Protein AF-A0A659UG95-F1 (afdb_monomer_lite)

pLDDT: mean 84.25, std 15.29, range [36.56, 97.12]

Structure (mmCIF, N/CA/C/O backbone):
data_AF-A0A659UG95-F1
#
_entry.id   AF-A0A659UG95-F1
#
loop_
_atom_site.group_PDB
_atom_site.id
_atom_site.type_symbol
_atom_site.label_atom_id
_atom_site.label_alt_id
_atom_site.label_comp_id
_atom_site.label_asym_id
_atom_site.label_entity_id
_atom_site.label_seq_id
_atom_site.pdbx_PDB_ins_code
_atom_site.Cartn_x
_atom_site.Cartn_y
_atom_site.Cartn_z
_atom_site.occupancy
_atom_site.B_iso_or_equiv
_atom_site.auth_seq_id
_atom_site.auth_comp_id
_atom_site.auth_asym_id
_atom_site.auth_atom_id
_atom_site.pdbx_PDB_model_num
ATOM 1 N N . MET A 1 1 ? 8.103 40.500 -3.405 1.00 36.56 1 MET A N 1
ATOM 2 C CA . MET A 1 1 ? 8.116 39.809 -4.714 1.00 36.56 1 MET A CA 1
ATOM 3 C C . MET A 1 1 ? 8.374 38.326 -4.468 1.00 36.56 1 MET A C 1
ATOM 5 O O . MET A 1 1 ? 9.508 37.970 -4.185 1.00 36.56 1 MET A O 1
ATOM 9 N N . ALA A 1 2 ? 7.342 37.480 -4.478 1.00 40.56 2 ALA A N 1
ATOM 10 C CA . ALA A 1 2 ? 7.495 36.031 -4.322 1.00 40.56 2 ALA A CA 1
ATOM 11 C C . ALA A 1 2 ? 7.477 35.385 -5.715 1.00 40.56 2 ALA A C 1
ATOM 13 O O . ALA A 1 2 ? 6.537 35.595 -6.479 1.00 40.56 2 ALA A O 1
ATOM 14 N N . LYS A 1 3 ? 8.556 34.682 -6.075 1.00 41.78 3 LYS A N 1
ATOM 15 C CA . LYS A 1 3 ? 8.668 33.969 -7.352 1.00 41.78 3 LYS A CA 1
ATOM 16 C C . LYS A 1 3 ? 7.729 32.764 -7.315 1.00 41.78 3 LYS A C 1
ATOM 18 O O . LYS A 1 3 ? 7.787 31.979 -6.379 1.00 41.78 3 LYS A O 1
ATOM 23 N N . ALA A 1 4 ? 6.864 32.660 -8.318 1.00 49.22 4 ALA A N 1
ATOM 24 C CA . ALA A 1 4 ? 5.951 31.543 -8.483 1.00 49.22 4 ALA A CA 1
ATOM 25 C C . ALA A 1 4 ? 6.740 30.239 -8.677 1.00 49.22 4 ALA A C 1
ATOM 27 O O . ALA A 1 4 ? 7.556 30.136 -9.599 1.00 49.22 4 ALA A O 1
ATOM 28 N N . ASP A 1 5 ? 6.479 29.252 -7.820 1.00 51.31 5 ASP A N 1
ATOM 29 C CA . ASP A 1 5 ? 6.948 27.886 -8.008 1.00 51.31 5 ASP A CA 1
ATOM 30 C C . ASP A 1 5 ? 6.389 27.353 -9.327 1.00 51.31 5 ASP A C 1
ATOM 32 O O . ASP A 1 5 ? 5.181 27.208 -9.531 1.00 51.31 5 ASP A O 1
ATOM 36 N N . THR A 1 6 ? 7.289 27.103 -10.272 1.00 52.31 6 THR A N 1
ATOM 37 C CA . THR A 1 6 ? 6.943 26.528 -11.566 1.00 52.31 6 THR A CA 1
ATOM 38 C C . THR A 1 6 ? 6.541 25.077 -11.341 1.00 52.31 6 THR A C 1
ATOM 40 O O . THR A 1 6 ? 7.384 24.193 -11.189 1.00 52.31 6 THR A O 1
ATOM 43 N N . VAL A 1 7 ? 5.232 24.819 -11.322 1.00 58.44 7 VAL A N 1
ATOM 44 C CA . VAL A 1 7 ? 4.677 23.464 -11.337 1.00 58.44 7 VAL A CA 1
ATOM 45 C C . VAL A 1 7 ? 5.162 22.781 -12.618 1.00 58.44 7 VAL A C 1
ATOM 47 O O . VAL A 1 7 ? 4.641 23.018 -13.709 1.00 58.44 7 VAL A O 1
ATOM 50 N N . LYS A 1 8 ? 6.214 21.961 -12.508 1.00 66.25 8 LYS A N 1
ATOM 51 C CA . LYS A 1 8 ? 6.735 21.170 -13.627 1.00 66.25 8 LYS A CA 1
ATOM 52 C C . LYS A 1 8 ? 5.613 20.264 -14.135 1.00 66.25 8 LYS A C 1
ATOM 54 O O . LYS A 1 8 ? 5.160 19.372 -13.419 1.00 66.25 8 LYS A O 1
ATOM 59 N N . LYS A 1 9 ? 5.162 20.490 -15.374 1.00 57.25 9 LYS A N 1
ATOM 60 C CA . LYS A 1 9 ? 4.212 19.599 -16.054 1.00 57.25 9 LYS A CA 1
ATOM 61 C C . LYS A 1 9 ? 4.793 18.184 -16.075 1.00 57.25 9 LYS A C 1
ATOM 63 O O . LYS A 1 9 ? 5.921 17.985 -16.526 1.00 57.25 9 LYS A O 1
ATOM 68 N N . ARG A 1 10 ? 4.021 17.211 -15.580 1.00 60.28 10 ARG A N 1
ATOM 69 C CA . ARG A 1 10 ? 4.372 15.787 -15.663 1.00 60.28 10 ARG A CA 1
ATOM 70 C C . ARG A 1 10 ? 4.545 15.422 -17.138 1.00 60.28 10 ARG A C 1
ATOM 72 O O . ARG A 1 10 ? 3.676 15.733 -17.951 1.00 60.28 10 ARG A O 1
ATOM 79 N N . ALA A 1 11 ? 5.680 14.812 -17.472 1.00 64.06 11 ALA A N 1
ATOM 80 C CA . ALA A 1 11 ? 5.939 14.331 -18.822 1.00 64.06 11 ALA A CA 1
ATOM 81 C C . ALA A 1 11 ? 4.840 13.335 -19.241 1.00 64.06 11 ALA A C 1
ATOM 83 O O . ALA A 1 11 ? 4.337 12.600 -18.385 1.00 64.06 11 ALA A O 1
ATOM 84 N N . PRO A 1 12 ? 4.450 13.304 -20.527 1.00 53.19 12 PRO A N 1
ATOM 85 C CA . PRO A 1 12 ? 3.458 12.355 -21.005 1.00 53.19 12 PRO A CA 1
ATOM 86 C C . PRO A 1 12 ? 3.956 10.931 -20.748 1.00 53.19 12 PRO A C 1
ATOM 88 O O . PRO A 1 12 ? 4.993 10.513 -21.265 1.00 53.19 12 PRO A O 1
ATOM 91 N N . VAL A 1 13 ? 3.216 10.192 -19.921 1.00 62.03 13 VAL A N 1
ATOM 92 C CA . VAL A 1 13 ? 3.474 8.777 -19.664 1.00 62.03 13 VAL A CA 1
ATOM 93 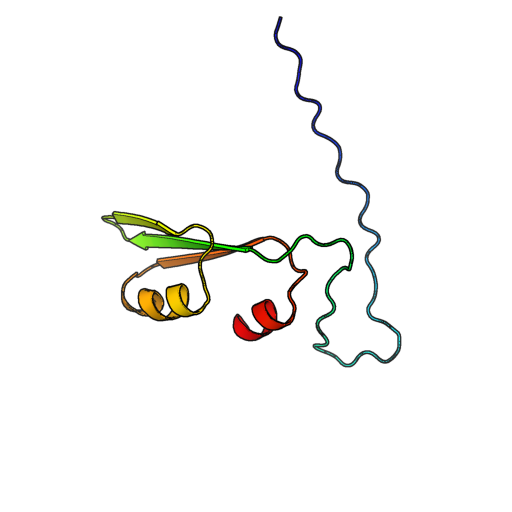C C . VAL A 1 13 ? 3.177 8.036 -20.963 1.00 62.03 13 VAL A C 1
ATOM 95 O O . VAL A 1 13 ? 2.021 7.933 -21.372 1.00 62.03 13 VAL A O 1
ATOM 98 N N . LYS A 1 14 ? 4.213 7.522 -21.638 1.00 58.41 14 LYS A N 1
ATOM 99 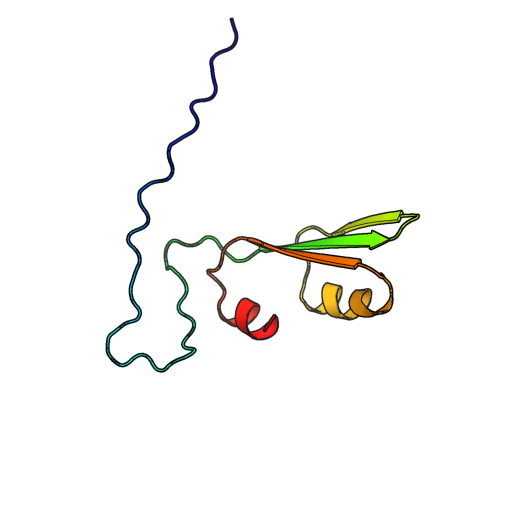C CA . LYS A 1 14 ? 4.007 6.472 -22.640 1.00 58.41 14 LYS A CA 1
ATOM 100 C C . LYS A 1 14 ? 3.408 5.292 -21.887 1.00 58.41 14 LYS A C 1
ATOM 102 O O . LYS A 1 14 ? 4.110 4.660 -21.103 1.00 58.41 14 LYS A O 1
ATOM 107 N N . THR A 1 15 ? 2.126 5.014 -22.095 1.00 58.44 15 THR A N 1
ATOM 108 C CA . THR A 1 15 ? 1.481 3.805 -21.584 1.00 58.44 15 THR A CA 1
ATOM 109 C C . THR A 1 15 ? 2.216 2.599 -22.161 1.00 58.44 15 THR A C 1
ATOM 111 O O . THR A 1 15 ? 2.036 2.224 -23.321 1.00 58.44 15 THR A O 1
ATOM 114 N N . ARG A 1 16 ? 3.134 2.029 -21.371 1.00 64.75 16 ARG A N 1
ATOM 115 C CA . ARG A 1 16 ? 3.834 0.799 -21.729 1.00 64.75 16 ARG A CA 1
ATOM 116 C C . ARG A 1 16 ? 2.817 -0.326 -21.672 1.00 64.75 16 ARG A C 1
ATOM 118 O O . ARG A 1 16 ? 2.234 -0.597 -20.627 1.00 64.75 16 ARG A O 1
ATOM 125 N N . ARG A 1 17 ? 2.570 -0.938 -22.826 1.00 70.81 17 ARG A N 1
ATOM 126 C CA . ARG A 1 17 ? 1.769 -2.155 -22.906 1.00 70.81 17 ARG A CA 1
ATOM 127 C C . ARG A 1 17 ? 2.597 -3.311 -22.339 1.00 70.81 17 ARG A C 1
ATOM 129 O O . ARG A 1 17 ? 3.818 -3.300 -22.527 1.00 70.81 17 ARG A O 1
ATOM 136 N N . PRO A 1 18 ? 1.962 -4.295 -21.687 1.00 75.50 18 PRO A N 1
ATOM 137 C CA . PRO A 1 18 ? 2.622 -5.555 -21.380 1.00 75.50 18 PRO A CA 1
ATOM 138 C C . PRO A 1 18 ? 3.269 -6.141 -22.647 1.00 75.50 18 PRO A C 1
ATOM 140 O O . PRO A 1 18 ? 2.749 -5.922 -23.750 1.00 75.50 18 PRO A O 1
ATOM 143 N N . PRO A 1 19 ? 4.402 -6.853 -22.525 1.00 81.12 19 PRO A N 1
ATOM 144 C CA . PRO A 1 19 ? 5.018 -7.519 -23.659 1.00 81.12 19 PRO A CA 1
ATOM 145 C C . PRO A 1 19 ? 4.040 -8.527 -24.270 1.00 81.12 19 PRO A C 1
ATOM 147 O O . PRO A 1 19 ? 3.155 -9.062 -23.598 1.00 81.12 19 PRO A O 1
ATOM 150 N N . VAL A 1 20 ? 4.197 -8.776 -25.570 1.00 84.50 20 VAL A N 1
ATOM 151 C CA . VAL A 1 20 ? 3.377 -9.759 -26.284 1.00 84.50 20 VAL A CA 1
ATOM 152 C C . VAL A 1 20 ? 3.506 -11.129 -25.611 1.00 84.50 20 VAL A C 1
ATOM 154 O O . VAL A 1 20 ? 4.606 -11.551 -25.266 1.00 84.50 20 VAL A O 1
ATOM 157 N N . GLY A 1 21 ? 2.378 -11.803 -25.386 1.00 87.62 21 GLY A N 1
ATOM 158 C CA . GLY A 1 21 ? 2.348 -13.092 -24.687 1.00 87.62 21 GL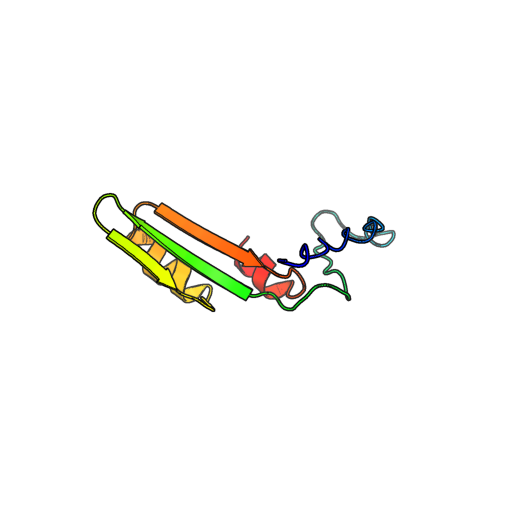Y A CA 1
ATOM 159 C C . GLY A 1 21 ? 2.372 -13.015 -23.155 1.00 87.62 21 GLY A C 1
ATOM 160 O O . GLY A 1 21 ? 2.342 -14.063 -22.516 1.00 87.62 21 GLY A O 1
ATOM 161 N N . ALA A 1 22 ? 2.385 -11.822 -22.546 1.00 88.25 22 ALA A N 1
ATOM 162 C CA . ALA A 1 22 ? 2.171 -11.700 -21.103 1.00 88.25 22 ALA A CA 1
ATOM 163 C C . ALA A 1 22 ? 0.791 -12.257 -20.718 1.00 88.25 22 ALA A C 1
ATOM 165 O O . ALA A 1 22 ? -0.226 -11.898 -21.317 1.00 88.25 22 ALA A O 1
ATOM 166 N N . SER A 1 23 ? 0.759 -13.127 -19.709 1.00 90.19 23 SER A N 1
ATOM 167 C CA . SER A 1 23 ? -0.491 -13.713 -19.222 1.00 90.19 23 SER A CA 1
ATOM 168 C C . SER A 1 23 ? -1.340 -12.664 -18.487 1.00 90.19 23 SER A C 1
ATOM 170 O O . SER A 1 23 ? -0.783 -11.727 -17.901 1.00 90.19 23 SER A O 1
ATOM 172 N N . PRO A 1 24 ? -2.678 -12.795 -18.473 1.00 88.19 24 PRO A N 1
ATOM 173 C CA . PRO A 1 24 ? -3.531 -11.954 -17.636 1.00 88.19 24 PRO A CA 1
ATOM 174 C C . PRO A 1 24 ? -3.065 -11.963 -16.172 1.00 88.19 24 PRO A C 1
ATOM 176 O O . PRO A 1 24 ? -2.654 -13.001 -15.663 1.00 88.19 24 PRO A O 1
ATOM 179 N N . GLY A 1 25 ? -3.100 -10.804 -15.510 1.00 86.06 25 GLY A N 1
ATOM 180 C CA . GLY A 1 25 ? -2.635 -10.652 -14.123 1.00 86.06 25 GLY A CA 1
ATOM 181 C C . GLY A 1 25 ? -1.120 -10.487 -13.947 1.00 86.06 25 GLY A C 1
ATOM 182 O O . GLY A 1 25 ? -0.678 -10.265 -12.827 1.00 86.06 25 GLY A O 1
ATOM 183 N N . THR A 1 26 ? -0.318 -10.536 -15.020 1.00 89.00 26 THR A N 1
ATOM 184 C CA . THR A 1 26 ? 1.130 -10.272 -14.923 1.00 89.00 26 THR A CA 1
ATOM 185 C C . THR A 1 26 ? 1.385 -8.846 -14.431 1.00 89.00 26 THR A C 1
ATOM 187 O O . THR A 1 26 ? 1.070 -7.877 -15.129 1.00 89.00 26 THR A O 1
ATOM 190 N N . LEU A 1 27 ? 2.006 -8.713 -13.259 1.00 88.31 27 LEU A N 1
ATOM 191 C CA . LEU A 1 27 ? 2.474 -7.433 -12.742 1.00 88.31 27 LEU A CA 1
ATOM 192 C C . LEU A 1 27 ? 3.817 -7.069 -13.377 1.00 88.31 27 LEU A C 1
ATOM 194 O O . LEU A 1 27 ? 4.748 -7.870 -13.423 1.00 88.31 27 LEU A O 1
ATOM 198 N N . ILE A 1 28 ? 3.914 -5.843 -13.888 1.00 87.62 28 ILE A N 1
ATOM 199 C CA . ILE A 1 28 ? 5.123 -5.325 -14.532 1.00 87.62 28 ILE A CA 1
ATOM 200 C C . ILE A 1 28 ? 5.372 -3.926 -13.988 1.00 87.62 28 ILE A C 1
ATOM 202 O O . ILE A 1 28 ? 4.624 -2.992 -14.278 1.00 87.62 28 ILE A O 1
ATOM 206 N N . ALA A 1 29 ? 6.435 -3.785 -13.205 1.00 86.94 29 ALA A N 1
ATOM 207 C CA . ALA A 1 29 ? 6.890 -2.493 -12.724 1.00 86.94 29 ALA A CA 1
ATOM 208 C C . ALA A 1 29 ? 7.459 -1.657 -13.876 1.00 86.94 29 ALA A C 1
ATOM 210 O O . ALA A 1 29 ? 8.165 -2.161 -14.753 1.00 86.94 29 ALA A O 1
ATOM 211 N N . ASP A 1 30 ? 7.199 -0.351 -13.842 1.00 83.12 30 ASP A N 1
ATOM 212 C CA . ASP A 1 30 ? 7.930 0.589 -14.683 1.00 83.12 30 ASP A CA 1
ATOM 213 C C . ASP A 1 30 ? 9.388 0.669 -14.187 1.00 83.12 30 ASP A C 1
ATOM 215 O O . ASP A 1 30 ? 9.605 1.022 -13.027 1.00 83.12 30 ASP A O 1
ATOM 219 N N . PRO A 1 31 ? 10.403 0.399 -15.030 1.00 80.75 31 PRO A N 1
ATOM 220 C CA . PRO A 1 31 ? 11.809 0.559 -14.661 1.00 80.75 31 PRO A CA 1
ATOM 221 C C . PRO A 1 31 ? 12.177 1.974 -14.196 1.00 80.75 31 PRO A C 1
ATOM 223 O O . PRO A 1 31 ? 13.174 2.146 -13.502 1.00 80.75 31 PRO A O 1
ATOM 226 N N . ALA A 1 32 ? 11.407 2.991 -14.597 1.00 84.44 32 ALA A N 1
ATOM 227 C CA . ALA A 1 32 ? 11.594 4.370 -14.155 1.00 84.44 32 ALA A CA 1
ATOM 228 C C . ALA A 1 32 ? 10.805 4.715 -12.877 1.00 84.44 32 ALA A C 1
ATOM 230 O O . ALA A 1 32 ? 10.926 5.836 -12.369 1.00 84.44 32 ALA A O 1
ATOM 231 N N . ALA A 1 33 ? 9.982 3.798 -12.354 1.00 85.62 33 ALA A N 1
ATOM 232 C CA . ALA A 1 33 ? 9.262 4.030 -11.113 1.00 85.62 33 ALA A CA 1
ATOM 233 C C . ALA A 1 33 ? 10.232 4.134 -9.933 1.00 85.62 33 ALA A C 1
ATOM 235 O O . ALA A 1 33 ? 11.250 3.450 -9.846 1.00 85.62 33 ALA A O 1
ATOM 236 N N . ARG A 1 34 ? 9.876 4.998 -8.982 1.00 88.44 34 ARG A N 1
ATOM 237 C CA . ARG A 1 34 ? 10.567 5.059 -7.695 1.00 88.44 34 ARG A CA 1
ATOM 238 C C . ARG A 1 34 ? 10.287 3.793 -6.890 1.00 88.44 34 ARG A C 1
ATOM 240 O O . ARG A 1 34 ? 9.243 3.159 -7.070 1.00 88.44 34 ARG A O 1
ATOM 247 N N . ARG A 1 35 ? 11.217 3.471 -5.984 1.00 89.50 35 ARG A N 1
ATOM 248 C CA . ARG A 1 35 ? 11.058 2.391 -5.006 1.00 89.50 35 ARG A CA 1
ATOM 249 C C . ARG A 1 35 ? 9.726 2.547 -4.274 1.00 89.50 35 ARG A C 1
ATOM 251 O O . ARG A 1 35 ? 9.332 3.665 -3.959 1.00 89.50 35 ARG A O 1
ATOM 258 N N . SER A 1 36 ? 9.060 1.421 -4.041 1.00 92.38 36 SER A N 1
ATOM 259 C CA . SER A 1 36 ? 7.804 1.400 -3.306 1.00 92.38 36 SER A CA 1
ATOM 260 C C . SER A 1 36 ? 8.011 1.706 -1.832 1.00 92.38 36 SER A C 1
ATOM 262 O O . SER A 1 36 ? 8.825 1.059 -1.172 1.00 92.38 36 SER A O 1
ATOM 264 N N . GLU A 1 37 ? 7.256 2.678 -1.344 1.00 94.00 37 GLU A N 1
ATOM 265 C CA . GLU A 1 37 ? 7.216 3.143 0.036 1.00 94.00 37 GLU A CA 1
ATOM 266 C C . GLU A 1 37 ? 5.767 3.114 0.510 1.00 94.00 37 GLU A C 1
ATOM 268 O O . GLU A 1 37 ? 4.857 3.546 -0.210 1.00 94.00 37 GLU A O 1
ATOM 273 N N . LEU A 1 38 ? 5.561 2.597 1.720 1.00 95.38 38 LEU A N 1
ATOM 274 C CA . LEU A 1 38 ? 4.247 2.532 2.336 1.00 95.38 38 LEU A CA 1
ATOM 275 C C . LEU A 1 38 ? 4.138 3.546 3.460 1.00 95.38 38 LEU A C 1
ATOM 277 O O . LEU A 1 38 ? 5.060 3.736 4.257 1.00 95.38 38 LEU A O 1
ATOM 281 N N . ARG A 1 39 ? 2.961 4.143 3.565 1.00 96.56 39 ARG A N 1
ATOM 282 C CA . ARG A 1 39 ? 2.588 4.990 4.685 1.00 96.56 39 ARG A CA 1
ATOM 283 C C . ARG A 1 39 ? 1.239 4.539 5.205 1.00 96.56 39 ARG A C 1
ATOM 285 O O . ARG A 1 39 ? 0.299 4.342 4.440 1.00 96.56 39 ARG A O 1
ATOM 292 N N . LEU A 1 40 ? 1.157 4.354 6.516 1.00 96.62 40 LEU A N 1
ATOM 293 C CA . LEU A 1 40 ? -0.036 3.838 7.165 1.00 96.62 40 LEU A CA 1
ATOM 294 C C . LEU A 1 40 ? -0.680 4.928 8.009 1.00 96.62 40 LEU A C 1
ATOM 296 O O . LEU A 1 40 ? -0.106 5.374 9.002 1.00 96.62 40 LEU A O 1
ATOM 300 N N . THR A 1 41 ? -1.891 5.326 7.641 1.00 97.12 41 THR A N 1
ATOM 301 C CA . THR A 1 41 ? -2.710 6.246 8.427 1.00 97.12 41 THR A CA 1
ATOM 302 C C . THR A 1 41 ? -3.826 5.467 9.112 1.00 97.12 41 THR A C 1
ATOM 304 O O . THR A 1 41 ? -4.652 4.813 8.482 1.00 97.12 41 THR A O 1
ATOM 307 N N . LEU A 1 42 ? -3.831 5.525 10.436 1.00 96.50 42 LEU A N 1
ATOM 308 C CA . LEU A 1 42 ? -4.739 4.818 11.325 1.00 96.50 42 LEU A CA 1
ATOM 309 C C . LEU A 1 42 ? -5.747 5.816 11.881 1.00 96.50 42 LEU A C 1
ATOM 311 O O . LEU A 1 42 ? -5.361 6.825 12.479 1.00 96.50 42 LEU A O 1
ATOM 315 N N . ILE A 1 43 ? -7.032 5.547 11.675 1.00 96.38 43 ILE A N 1
ATOM 316 C CA . ILE A 1 43 ? -8.096 6.515 11.931 1.00 96.38 43 ILE A CA 1
ATOM 317 C C . ILE A 1 43 ? -9.166 5.873 12.808 1.00 96.38 43 ILE A C 1
ATOM 319 O O . ILE A 1 43 ? -9.603 4.742 12.599 1.00 96.38 43 ILE A O 1
ATOM 323 N N . SER A 1 44 ? -9.591 6.616 13.820 1.00 94.12 44 SER A N 1
ATOM 324 C CA . SER A 1 44 ? -10.753 6.317 14.651 1.00 94.12 44 SER A CA 1
ATOM 325 C C . SER A 1 44 ? -11.440 7.632 15.033 1.00 94.12 44 SER A C 1
ATOM 327 O O . SER A 1 44 ? -10.824 8.688 14.879 1.00 94.12 44 SER A O 1
ATOM 329 N N . PRO A 1 45 ? -12.668 7.611 15.572 1.00 94.62 45 PRO A N 1
ATOM 330 C CA . PRO A 1 45 ? -13.370 8.850 15.900 1.00 94.62 45 PRO A CA 1
ATOM 331 C C . PRO A 1 45 ? -12.650 9.722 16.946 1.00 94.62 45 PRO A C 1
ATOM 333 O O . PRO A 1 45 ? -12.824 10.934 16.947 1.00 94.62 45 PRO A O 1
ATOM 336 N N . GLN A 1 46 ? -11.840 9.125 17.831 1.00 94.69 46 GLN A N 1
ATOM 337 C CA . GLN A 1 46 ? -11.181 9.833 18.939 1.00 94.69 46 GLN A CA 1
ATOM 338 C C . GLN A 1 46 ? -9.680 10.072 18.732 1.00 94.69 46 GLN A C 1
ATOM 340 O O . GLN A 1 46 ? -9.088 10.888 19.433 1.00 94.69 46 GLN A O 1
ATOM 345 N N . LYS A 1 47 ? -9.032 9.341 17.820 1.00 94.00 47 LYS A N 1
ATOM 346 C CA . LYS A 1 47 ? -7.579 9.411 17.610 1.00 94.00 47 LYS A CA 1
ATOM 347 C C . LYS A 1 47 ? -7.212 9.147 16.156 1.00 94.00 47 LYS A C 1
ATOM 349 O O . LYS A 1 47 ? -7.858 8.342 15.481 1.00 94.00 47 LYS A O 1
ATOM 354 N N . PHE A 1 48 ? -6.116 9.765 15.732 1.00 94.75 48 PHE A N 1
ATOM 355 C CA . PHE A 1 48 ? -5.450 9.508 14.462 1.00 94.75 48 PHE A CA 1
ATOM 356 C C . PHE A 1 48 ? -3.961 9.245 14.715 1.00 94.75 48 PHE A C 1
ATOM 358 O O . PHE A 1 48 ? -3.381 9.786 15.658 1.00 94.75 48 PHE A O 1
ATOM 365 N N . LYS A 1 49 ? -3.340 8.391 13.902 1.00 95.50 49 LYS A N 1
ATOM 366 C CA . LYS A 1 49 ? -1.899 8.125 13.952 1.00 95.50 49 LYS A CA 1
ATOM 367 C C . LYS A 1 49 ? -1.380 7.847 12.550 1.00 95.50 49 LYS A C 1
ATOM 369 O O . LYS A 1 49 ? -2.022 7.125 11.798 1.00 95.50 49 LYS A O 1
ATOM 374 N N . THR A 1 50 ? -0.189 8.342 12.246 1.00 96.69 50 THR A N 1
ATOM 375 C CA . THR A 1 50 ? 0.512 8.028 11.000 1.00 96.69 50 THR A CA 1
ATOM 376 C C . THR A 1 50 ? 1.806 7.286 11.302 1.00 96.69 50 THR A C 1
ATOM 378 O O . THR A 1 50 ? 2.506 7.611 12.262 1.00 96.69 50 THR A O 1
ATOM 381 N N . ILE A 1 51 ? 2.099 6.268 10.499 1.00 95.31 51 ILE A N 1
ATOM 382 C CA . ILE A 1 51 ? 3.350 5.515 10.510 1.00 95.31 51 ILE A CA 1
ATOM 383 C C . ILE A 1 51 ? 3.982 5.701 9.130 1.00 95.31 51 ILE A C 1
ATOM 385 O O . ILE A 1 51 ? 3.448 5.233 8.124 1.00 95.31 51 ILE A O 1
ATOM 389 N N . GLU A 1 52 ? 5.088 6.439 9.094 1.00 94.75 52 GLU A N 1
ATOM 390 C CA . GLU A 1 52 ? 5.917 6.598 7.895 1.00 94.75 52 GLU A CA 1
ATOM 391 C C . GLU A 1 52 ? 6.767 5.339 7.679 1.00 94.75 52 GLU A C 1
ATOM 393 O O . GLU A 1 52 ? 7.156 4.695 8.654 1.00 94.75 52 GLU A O 1
ATOM 398 N N . ASN A 1 53 ? 7.086 5.012 6.421 1.00 92.62 53 ASN A N 1
ATOM 399 C CA . ASN A 1 53 ? 7.846 3.808 6.047 1.00 92.62 53 ASN A CA 1
ATOM 400 C C . ASN A 1 53 ? 7.267 2.518 6.655 1.00 92.62 53 ASN A C 1
ATOM 402 O O . ASN A 1 53 ? 7.998 1.686 7.192 1.00 92.62 53 ASN A O 1
ATOM 406 N N . ALA A 1 54 ? 5.943 2.382 6.605 1.00 93.94 54 ALA A N 1
ATOM 407 C CA . ALA A 1 54 ? 5.244 1.237 7.160 1.00 93.94 54 ALA A CA 1
ATOM 408 C C . ALA A 1 54 ? 5.618 -0.063 6.429 1.00 93.94 54 ALA A C 1
ATOM 410 O O . ALA A 1 54 ? 5.988 -0.074 5.255 1.00 93.94 54 ALA A O 1
ATOM 411 N N . SER A 1 55 ? 5.478 -1.180 7.129 1.00 93.62 55 SER A N 1
ATOM 412 C CA . SER A 1 55 ? 5.569 -2.523 6.563 1.00 93.62 55 SER A CA 1
ATOM 413 C C . SER A 1 55 ? 4.184 -3.158 6.437 1.00 93.62 55 SER A C 1
ATOM 415 O O . SER A 1 55 ? 3.210 -2.700 7.041 1.00 93.62 55 SER A O 1
ATOM 417 N N . ILE A 1 56 ? 4.082 -4.258 5.690 1.00 93.31 56 ILE A N 1
ATOM 418 C CA . ILE A 1 56 ? 2.846 -5.053 5.642 1.00 93.31 56 ILE A CA 1
ATOM 41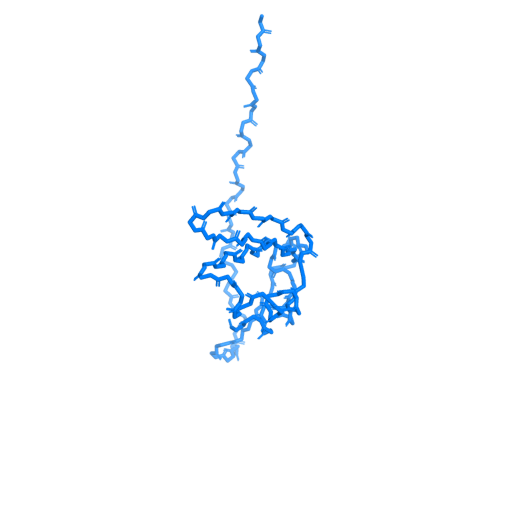9 C C . ILE A 1 56 ? 2.507 -5.628 7.025 1.00 93.31 56 ILE A C 1
ATOM 421 O O . ILE A 1 56 ? 1.334 -5.726 7.394 1.00 93.31 56 ILE A O 1
ATOM 425 N N . ASP A 1 57 ? 3.513 -5.932 7.841 1.00 93.25 57 ASP A N 1
ATOM 426 C CA . ASP A 1 57 ? 3.299 -6.412 9.204 1.00 93.25 57 ASP A CA 1
ATOM 427 C C . ASP A 1 57 ? 2.678 -5.340 10.108 1.00 93.25 57 ASP A C 1
ATOM 429 O O . ASP A 1 57 ? 1.813 -5.662 10.926 1.00 93.25 57 ASP A O 1
ATOM 433 N N . ASP A 1 58 ? 3.002 -4.058 9.906 1.00 92.94 58 ASP A N 1
ATOM 434 C CA . ASP A 1 58 ? 2.325 -2.955 10.600 1.00 92.94 58 ASP A CA 1
ATOM 435 C C . ASP A 1 58 ? 0.839 -2.892 10.239 1.00 92.94 58 ASP A C 1
ATOM 437 O O . ASP A 1 58 ? -0.008 -2.652 11.107 1.00 92.94 58 ASP A O 1
ATOM 441 N N . VAL A 1 59 ? 0.500 -3.149 8.973 1.00 92.44 59 VAL A N 1
ATOM 442 C CA . VAL A 1 59 ? -0.893 -3.220 8.514 1.00 92.44 59 VAL A CA 1
ATOM 443 C C . VAL A 1 59 ? -1.608 -4.381 9.204 1.00 92.44 59 VAL A C 1
ATOM 445 O O . VAL A 1 59 ? -2.646 -4.169 9.836 1.00 92.44 59 VAL A O 1
ATOM 448 N N . LYS A 1 60 ? -1.024 -5.589 9.178 1.00 92.69 60 LYS A N 1
ATOM 449 C CA . LYS A 1 60 ? -1.570 -6.788 9.844 1.00 92.69 60 LYS A CA 1
ATOM 450 C C . LYS A 1 60 ? -1.766 -6.556 11.350 1.00 92.69 60 LYS A C 1
ATOM 452 O O . LYS A 1 60 ? -2.818 -6.885 11.901 1.00 92.69 60 LYS A O 1
ATOM 457 N N . ALA A 1 61 ? -0.795 -5.931 12.017 1.00 93.19 61 ALA A N 1
ATOM 458 C CA . ALA A 1 61 ? -0.822 -5.665 13.456 1.00 93.19 61 ALA A CA 1
ATOM 459 C C . ALA A 1 61 ? -1.873 -4.622 13.879 1.00 93.19 61 ALA A C 1
ATOM 461 O O . ALA A 1 61 ? -2.307 -4.620 15.041 1.00 93.19 61 ALA A O 1
ATOM 462 N N . ASN A 1 62 ? -2.271 -3.728 12.968 1.00 92.56 62 ASN A N 1
ATOM 463 C CA . ASN A 1 62 ? -3.247 -2.669 13.227 1.00 92.56 62 ASN A CA 1
ATOM 464 C C . ASN A 1 62 ? -4.643 -2.962 12.653 1.00 92.56 62 ASN A C 1
ATOM 466 O O . ASN A 1 62 ? -5.607 -2.399 13.171 1.00 92.56 62 ASN A O 1
ATOM 470 N N . GLY A 1 63 ? -4.767 -3.886 11.691 1.00 87.00 63 GLY A N 1
ATOM 471 C CA . GLY A 1 63 ? -6.000 -4.254 10.976 1.00 87.00 63 GLY A CA 1
ATOM 472 C C . GLY A 1 63 ? -7.229 -4.508 11.847 1.00 87.00 63 GLY A C 1
ATOM 473 O O . GLY A 1 63 ? -8.340 -4.165 11.468 1.00 87.00 63 GLY A O 1
ATOM 474 N N . ARG A 1 64 ? -7.035 -5.080 13.041 1.00 88.25 64 ARG A N 1
ATOM 475 C CA . ARG A 1 64 ? -8.126 -5.372 13.992 1.00 88.25 64 ARG A CA 1
ATOM 476 C C . ARG A 1 64 ? -8.292 -4.328 15.099 1.00 88.25 64 ARG A C 1
ATOM 478 O O . ARG A 1 64 ? -9.253 -4.392 15.856 1.00 88.25 64 ARG A O 1
ATOM 485 N N . LYS A 1 65 ? -7.332 -3.412 15.247 1.00 91.81 65 LYS A N 1
ATOM 486 C CA . LYS A 1 65 ? -7.278 -2.431 16.348 1.00 91.81 65 LYS A CA 1
ATOM 487 C C . LYS A 1 65 ? -7.887 -1.088 15.968 1.00 91.81 65 LYS A C 1
ATOM 489 O O . LYS A 1 65 ? -8.26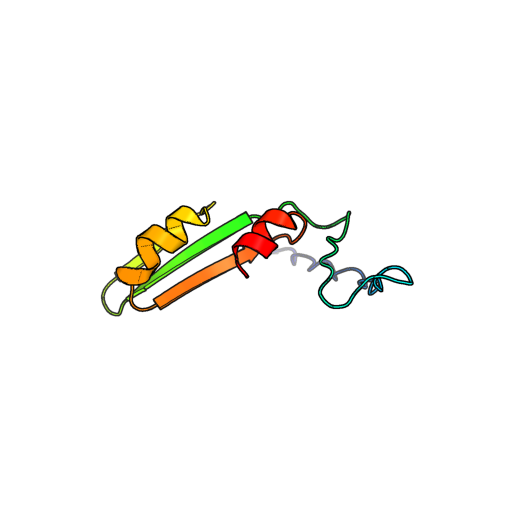1 -0.320 16.853 1.00 91.81 65 LYS A O 1
ATOM 494 N N . TRP A 1 66 ? -7.926 -0.791 14.675 1.00 94.31 66 TRP A N 1
ATOM 495 C CA . TRP A 1 66 ? -8.392 0.480 14.146 1.00 94.31 66 TRP A CA 1
ATOM 496 C C . TRP A 1 66 ? -9.587 0.249 13.232 1.00 94.31 66 TRP A C 1
ATOM 498 O O . TRP A 1 66 ? -9.528 -0.645 12.392 1.00 94.31 66 TRP A O 1
ATOM 508 N N . PRO A 1 67 ? -10.665 1.036 13.385 1.00 93.50 67 PRO A N 1
ATOM 509 C CA . PRO A 1 67 ? -11.859 0.866 12.567 1.00 93.50 67 PRO A CA 1
ATOM 510 C C . PRO A 1 67 ? -11.621 1.271 11.110 1.00 93.50 67 PRO A C 1
ATOM 512 O O . PRO A 1 67 ? -12.257 0.723 10.217 1.00 93.50 67 PRO A O 1
ATOM 515 N N . VAL A 1 68 ? -10.712 2.222 10.865 1.00 95.56 68 VAL A N 1
ATOM 516 C CA . VAL A 1 68 ? -10.334 2.663 9.523 1.00 95.56 68 VAL A CA 1
ATOM 517 C C . VAL A 1 68 ? -8.817 2.692 9.415 1.00 95.56 68 VAL A C 1
ATOM 519 O O . VAL A 1 68 ? -8.116 3.234 10.275 1.00 95.56 68 VAL A O 1
ATOM 522 N N . ILE A 1 69 ? -8.320 2.113 8.328 1.00 95.62 69 ILE A N 1
ATOM 523 C CA . ILE A 1 69 ? -6.911 2.107 7.965 1.00 95.62 69 ILE A CA 1
ATOM 524 C C . ILE A 1 69 ? -6.801 2.572 6.524 1.00 95.62 69 ILE A C 1
ATOM 526 O O . ILE A 1 69 ? -7.489 2.060 5.646 1.00 95.62 69 ILE A O 1
ATOM 530 N N . TRP A 1 70 ? -5.915 3.528 6.293 1.00 95.69 70 TRP A N 1
ATOM 531 C CA . TRP A 1 70 ? -5.527 3.976 4.970 1.00 95.69 70 TRP A CA 1
ATOM 532 C C . TRP A 1 70 ? -4.063 3.599 4.759 1.00 95.69 70 TRP A C 1
ATOM 534 O O . TRP A 1 70 ? -3.179 4.092 5.460 1.00 95.69 70 TRP A O 1
ATOM 544 N N . LEU A 1 71 ? -3.822 2.704 3.802 1.00 95.25 71 LEU A N 1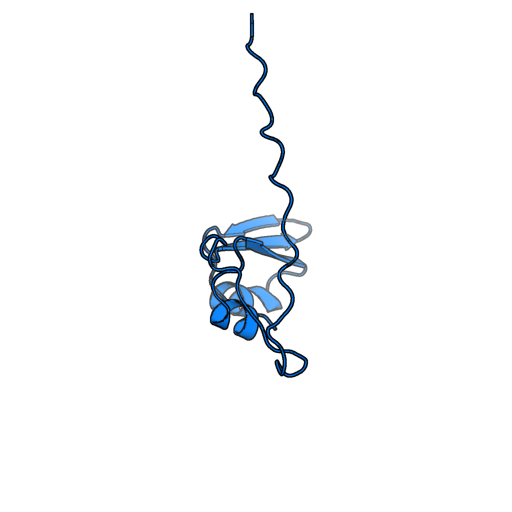
ATOM 545 C CA . LEU A 1 71 ? -2.488 2.344 3.338 1.00 95.25 71 LEU A CA 1
ATOM 546 C C . LEU A 1 71 ? -2.185 3.093 2.037 1.00 95.25 71 LEU A C 1
ATOM 548 O O . LEU A 1 71 ? -2.766 2.802 0.995 1.00 95.25 71 LEU A O 1
ATOM 552 N N . ASP A 1 72 ? -1.283 4.063 2.102 1.00 94.69 72 ASP A N 1
ATOM 553 C CA . ASP A 1 72 ? -0.737 4.730 0.927 1.00 94.69 72 ASP A CA 1
ATOM 554 C C . ASP A 1 72 ? 0.449 3.921 0.397 1.00 94.69 72 ASP A C 1
ATOM 556 O O . ASP A 1 72 ? 1.404 3.674 1.134 1.00 94.69 72 ASP A O 1
ATOM 560 N N . CYS A 1 73 ? 0.419 3.543 -0.883 1.00 92.94 73 CYS A N 1
ATOM 561 C CA . CYS A 1 73 ? 1.559 2.950 -1.581 1.00 92.94 73 CYS A CA 1
ATOM 562 C C . CYS A 1 73 ? 2.064 3.917 -2.656 1.00 92.94 73 CYS A C 1
ATOM 564 O O . CYS A 1 73 ? 1.355 4.226 -3.618 1.00 92.94 73 CYS A O 1
ATOM 566 N N . THR A 1 74 ? 3.289 4.416 -2.491 1.00 92.25 74 THR A N 1
ATOM 567 C CA . THR A 1 74 ? 3.913 5.359 -3.429 1.00 92.25 74 THR A CA 1
ATOM 568 C C . THR A 1 74 ? 5.152 4.751 -4.059 1.00 92.25 74 THR A C 1
ATOM 570 O O . THR A 1 74 ? 5.933 4.105 -3.377 1.00 92.25 74 THR A O 1
ATOM 573 N N . GLY A 1 75 ? 5.335 4.952 -5.367 1.00 87.81 75 GLY A N 1
ATOM 574 C CA . GLY A 1 75 ? 6.325 4.193 -6.133 1.00 87.81 75 GLY A CA 1
ATOM 575 C C . GLY A 1 75 ? 5.857 2.747 -6.314 1.00 87.81 75 GLY A C 1
ATOM 576 O O . GLY A 1 75 ? 5.565 2.045 -5.357 1.00 87.81 75 GLY A O 1
ATOM 577 N N . LEU A 1 76 ? 5.731 2.274 -7.549 1.00 90.19 76 LEU A N 1
ATOM 578 C CA . LEU A 1 76 ? 5.222 0.924 -7.845 1.00 90.19 76 LEU A CA 1
ATOM 579 C C . LEU A 1 76 ? 6.317 0.049 -8.466 1.00 90.19 76 LEU A C 1
ATOM 581 O O . LEU A 1 76 ? 6.050 -0.784 -9.326 1.00 90.19 76 LEU A O 1
ATOM 585 N N . ALA A 1 77 ? 7.572 0.289 -8.077 1.00 90.75 77 ALA A N 1
ATOM 586 C CA . ALA A 1 77 ? 8.709 -0.463 -8.596 1.00 90.75 77 ALA A CA 1
ATOM 587 C C . ALA A 1 77 ? 8.876 -1.845 -7.939 1.00 90.75 77 ALA A C 1
ATOM 589 O O . ALA A 1 77 ? 9.486 -2.729 -8.535 1.00 90.75 77 ALA A O 1
ATOM 590 N N . ASN A 1 78 ? 8.372 -2.044 -6.716 1.00 92.12 78 ASN A N 1
ATOM 591 C CA . ASN A 1 78 ? 8.525 -3.303 -5.991 1.00 92.12 78 ASN A CA 1
ATOM 592 C C . ASN A 1 78 ? 7.313 -4.215 -6.207 1.00 92.12 78 ASN A C 1
ATOM 594 O O . ASN A 1 78 ? 6.359 -4.164 -5.439 1.00 92.12 78 ASN A O 1
ATOM 598 N N . ILE A 1 79 ? 7.375 -5.064 -7.232 1.00 91.88 79 ILE A N 1
ATOM 599 C CA . ILE A 1 79 ? 6.290 -5.996 -7.572 1.00 91.88 79 ILE A CA 1
ATOM 600 C C . ILE A 1 79 ? 5.966 -6.935 -6.403 1.00 91.88 79 ILE A C 1
ATOM 602 O O . ILE A 1 79 ? 4.798 -7.079 -6.079 1.00 91.88 79 ILE A O 1
ATOM 606 N N . GLN A 1 80 ? 6.977 -7.487 -5.721 1.00 91.56 80 GLN A N 1
ATOM 607 C CA . GLN A 1 80 ? 6.775 -8.421 -4.602 1.00 91.56 80 GLN A CA 1
ATOM 608 C C . GLN A 1 80 ? 5.954 -7.795 -3.470 1.00 91.56 80 GLN A C 1
ATOM 610 O O . GLN A 1 80 ? 5.087 -8.441 -2.894 1.00 91.56 80 GLN A O 1
ATOM 615 N N . LEU A 1 81 ? 6.204 -6.517 -3.169 1.00 92.31 81 LEU A N 1
ATOM 616 C CA . LEU A 1 81 ? 5.433 -5.793 -2.161 1.00 92.31 81 LEU A CA 1
ATOM 617 C C . LEU A 1 81 ? 3.984 -5.567 -2.606 1.00 92.31 81 LEU A C 1
ATOM 619 O O . LEU A 1 81 ? 3.081 -5.655 -1.784 1.00 92.31 81 LEU A O 1
ATOM 623 N N . ILE A 1 82 ? 3.762 -5.265 -3.889 1.00 92.19 82 ILE A N 1
ATOM 624 C CA . ILE A 1 82 ? 2.410 -5.103 -4.438 1.00 92.19 82 ILE A CA 1
ATOM 625 C C . ILE A 1 82 ? 1.654 -6.436 -4.417 1.00 92.19 82 ILE A C 1
ATOM 627 O O . ILE A 1 82 ? 0.498 -6.458 -4.015 1.00 92.19 82 ILE A O 1
ATOM 631 N N . GLU A 1 83 ? 2.314 -7.544 -4.761 1.00 92.38 83 GLU A N 1
ATOM 632 C CA . GLU A 1 83 ? 1.741 -8.893 -4.658 1.00 92.38 83 GLU A CA 1
ATOM 633 C C . GLU A 1 83 ? 1.368 -9.260 -3.220 1.00 92.38 83 GLU A C 1
ATOM 635 O O . GLU A 1 83 ? 0.338 -9.888 -2.996 1.00 92.38 83 GLU A O 1
ATOM 640 N N . GLU A 1 84 ? 2.177 -8.861 -2.232 1.00 92.31 84 GLU A N 1
ATOM 641 C CA . GLU A 1 84 ? 1.859 -9.118 -0.823 1.00 92.31 84 GLU A CA 1
ATOM 642 C C . GLU A 1 84 ? 0.653 -8.297 -0.334 1.00 92.31 84 GLU A C 1
ATOM 644 O O . GLU A 1 84 ? -0.069 -8.731 0.566 1.00 92.31 84 GLU A O 1
ATOM 649 N N . ILE A 1 85 ? 0.422 -7.114 -0.915 1.00 90.81 85 ILE A N 1
ATOM 650 C CA . ILE A 1 85 ? -0.750 -6.284 -0.603 1.00 90.81 85 ILE A CA 1
ATOM 651 C C . ILE A 1 85 ? -2.032 -6.928 -1.146 1.00 90.81 85 ILE A C 1
ATOM 653 O O . ILE A 1 85 ? -3.034 -6.952 -0.423 1.00 90.81 85 ILE A O 1
ATOM 657 N N . GLY A 1 86 ? -1.998 -7.442 -2.381 1.00 83.94 86 GLY A N 1
ATOM 658 C CA . GLY A 1 86 ? -3.131 -8.094 -3.050 1.00 83.94 86 GLY A CA 1
ATOM 659 C C . GLY A 1 86 ? -3.379 -7.605 -4.469 1.00 83.94 86 GLY A C 1
ATOM 660 O O . GLY A 1 86 ? -3.526 -6.376 -4.657 1.00 83.94 86 GLY A O 1
#

Foldseek 3Di:
DDDDDPPPPDDDDPPDDDPPPDDPPDDDFDPPWDDKFKKKWADDPVDIDIDGRDAVVNCVVCVVVGPDMDIDIGTPRDVVRVVVVD

Secondary structure (DSSP, 8-state):
-PPP----PPPP---PPPPTTPPTT-----TTSPPPEEEEEEE-SS-EEEETT--HHHHHHHTTT-SEEEEEEE----HHHHHHH-

Radius of gyration: 17.74 Å; chains: 1; bounding box: 25×54×45 Å

Sequence (86 aa):
MAKADTVKKRAPVKTRRPPVGASPGTLIADPAARRSELRLTLISPQKFKTIENASIDDVKANGRKWPVIWLDCTGLANIQLIEEIG